Protein AF-A0AAJ2YBY7-F1 (afdb_monomer_lite)

Sequence (70 aa):
IKGELLATYRQLERAGIVENYELFKQYLVVERDASDPNRLNTLFPPDYVNQLRVFAVVNQFRLQYSEESA

Secondary structure (DSSP, 8-state):
-HHHHHHHHHHHHHTTSB--HHHHHHH-EEEE-SS-TT-EEEE----BGGG-----------S-------

Structure (mmCIF, N/CA/C/O backbone):
data_AF-A0AAJ2YBY7-F1
#
_entry.id   AF-A0AAJ2YBY7-F1
#
loop_
_atom_site.group_PDB
_atom_site.id
_atom_site.type_symbol
_atom_site.label_atom_id
_atom_site.label_alt_id
_atom_site.label_comp_id
_atom_site.label_asym_id
_atom_site.label_entity_id
_atom_site.label_seq_id
_atom_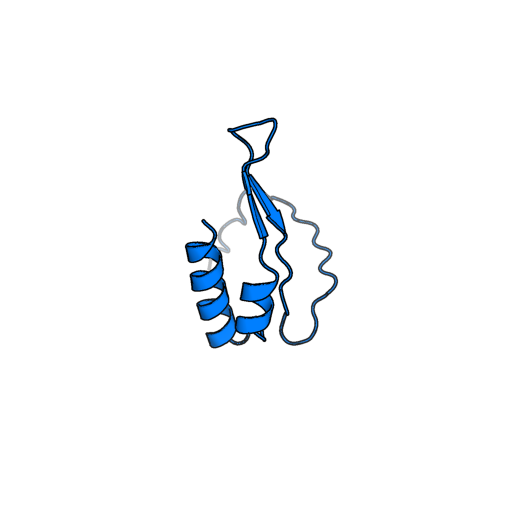site.pdbx_PDB_ins_code
_atom_site.Cartn_x
_atom_site.Cartn_y
_atom_site.Cartn_z
_atom_site.occupancy
_atom_site.B_iso_or_equiv
_atom_site.auth_seq_id
_atom_site.auth_comp_id
_atom_site.auth_asym_id
_atom_site.auth_atom_id
_atom_site.pdbx_PDB_model_num
ATOM 1 N N . ILE A 1 1 ? 7.106 8.305 -6.617 1.00 87.50 1 ILE A N 1
ATOM 2 C CA . ILE A 1 1 ? 6.251 7.123 -6.338 1.00 87.50 1 ILE A CA 1
ATOM 3 C C . ILE A 1 1 ? 6.743 6.362 -5.114 1.00 87.50 1 ILE A C 1
ATOM 5 O O . ILE A 1 1 ? 6.054 6.421 -4.111 1.00 87.50 1 ILE A O 1
ATOM 9 N N . LYS A 1 2 ? 7.942 5.751 -5.113 1.00 91.44 2 LYS A N 1
ATOM 10 C CA . LYS A 1 2 ? 8.451 5.050 -3.912 1.00 91.44 2 LYS A CA 1
ATOM 11 C C . LYS A 1 2 ? 8.446 5.922 -2.647 1.00 91.44 2 LYS A C 1
ATOM 13 O O . LYS A 1 2 ? 7.930 5.495 -1.627 1.00 91.44 2 LYS A O 1
ATOM 18 N N . GLY A 1 3 ? 8.956 7.155 -2.731 1.00 94.50 3 GLY A N 1
ATOM 19 C CA . GLY A 1 3 ? 8.943 8.095 -1.600 1.00 94.50 3 GLY A CA 1
ATOM 20 C C . GLY A 1 3 ? 7.538 8.459 -1.104 1.00 94.50 3 GLY A C 1
ATOM 21 O O . GLY A 1 3 ? 7.339 8.569 0.098 1.00 94.50 3 GLY A O 1
ATOM 22 N N . GLU A 1 4 ? 6.567 8.561 -2.013 1.00 94.69 4 GLU A N 1
ATOM 23 C CA . GLU A 1 4 ? 5.169 8.844 -1.663 1.00 94.69 4 GLU A CA 1
ATOM 24 C C . GLU A 1 4 ? 4.547 7.663 -0.915 1.00 94.69 4 GLU A C 1
ATOM 26 O O . GLU A 1 4 ? 4.004 7.838 0.167 1.00 94.69 4 GLU A O 1
ATOM 31 N N . LEU A 1 5 ? 4.728 6.438 -1.425 1.00 93.25 5 LEU A N 1
ATOM 32 C CA . LEU A 1 5 ? 4.250 5.221 -0.763 1.00 93.25 5 LEU A CA 1
ATOM 33 C C . LEU A 1 5 ? 4.823 5.075 0.652 1.00 93.25 5 LEU A C 1
ATOM 35 O O . LEU A 1 5 ? 4.107 4.680 1.566 1.00 93.25 5 LEU A O 1
ATOM 39 N N . LEU A 1 6 ? 6.096 5.430 0.845 1.00 95.56 6 LEU A N 1
ATOM 40 C CA . LEU A 1 6 ? 6.713 5.466 2.170 1.00 95.56 6 LEU A CA 1
ATOM 41 C C . LEU A 1 6 ? 6.079 6.540 3.065 1.00 95.56 6 LEU A C 1
ATOM 43 O O . LEU A 1 6 ? 5.745 6.258 4.215 1.00 95.56 6 LEU A O 1
ATOM 47 N N . ALA A 1 7 ? 5.881 7.755 2.552 1.00 97.00 7 ALA A N 1
ATOM 48 C CA . ALA A 1 7 ? 5.256 8.835 3.309 1.00 97.00 7 ALA A CA 1
ATOM 49 C C . ALA A 1 7 ? 3.830 8.465 3.750 1.00 97.00 7 ALA A C 1
ATOM 51 O O . ALA A 1 7 ? 3.494 8.617 4.926 1.00 97.00 7 ALA A O 1
ATOM 52 N N . THR A 1 8 ? 3.024 7.903 2.846 1.00 95.69 8 THR A N 1
ATOM 53 C CA . THR A 1 8 ? 1.677 7.414 3.154 1.00 95.69 8 THR A CA 1
ATOM 54 C C . THR A 1 8 ? 1.717 6.272 4.164 1.00 95.69 8 THR A C 1
ATOM 56 O O . THR A 1 8 ? 0.979 6.307 5.143 1.00 95.69 8 THR A O 1
ATOM 59 N N . TYR A 1 9 ? 2.609 5.288 4.006 1.00 95.75 9 TYR A N 1
ATOM 60 C CA . TYR A 1 9 ? 2.725 4.193 4.976 1.00 95.75 9 TYR A CA 1
ATOM 61 C C . TYR A 1 9 ? 3.072 4.709 6.377 1.00 95.75 9 TYR A C 1
ATOM 63 O O . TYR A 1 9 ? 2.513 4.248 7.367 1.00 95.75 9 TYR A O 1
ATOM 71 N N . ARG A 1 10 ? 3.926 5.736 6.478 1.00 96.06 10 ARG A N 1
ATOM 72 C CA . ARG A 1 10 ? 4.248 6.383 7.757 1.00 96.06 10 ARG A CA 1
ATOM 73 C C . ARG A 1 10 ? 3.042 7.097 8.377 1.00 96.06 10 ARG A C 1
ATOM 75 O O . ARG A 1 10 ? 2.932 7.157 9.599 1.00 96.06 10 ARG A O 1
ATOM 82 N N . GLN A 1 11 ? 2.141 7.648 7.563 1.00 96.50 11 GLN A N 1
ATOM 83 C CA . GLN A 1 11 ? 0.871 8.201 8.045 1.00 96.50 11 GLN A CA 1
ATOM 84 C C . GLN A 1 11 ? -0.067 7.095 8.543 1.00 96.50 11 GLN A C 1
ATOM 86 O O . GLN A 1 11 ? -0.637 7.233 9.622 1.00 96.50 11 GLN A O 1
ATOM 91 N N . LEU A 1 12 ? -0.179 5.988 7.803 1.00 92.69 12 LEU A N 1
ATOM 92 C CA . LEU A 1 12 ? -0.985 4.827 8.191 1.00 92.69 12 LEU A CA 1
ATOM 93 C C . LEU A 1 12 ? -0.478 4.180 9.488 1.00 92.69 12 LEU A C 1
ATOM 95 O O . LEU A 1 12 ? -1.284 3.759 10.315 1.00 92.69 12 LEU A O 1
ATOM 99 N N . GLU A 1 13 ? 0.840 4.139 9.693 1.00 92.50 13 GLU A N 1
ATOM 100 C CA . GLU A 1 13 ? 1.450 3.625 10.924 1.00 92.50 13 GLU A CA 1
ATOM 101 C C . GLU A 1 13 ? 1.082 4.501 12.127 1.00 92.50 13 GLU A C 1
ATOM 103 O O . GLU A 1 13 ? 0.647 4.002 13.161 1.00 92.50 13 GLU A O 1
ATOM 108 N N . ARG A 1 14 ? 1.151 5.830 11.973 1.00 92.69 14 ARG A N 1
ATOM 109 C CA . ARG A 1 14 ? 0.705 6.780 13.009 1.00 92.69 14 ARG A CA 1
ATOM 110 C C . ARG A 1 14 ? -0.792 6.686 13.301 1.00 92.69 14 ARG A C 1
ATOM 112 O O . ARG A 1 14 ? -1.203 6.988 14.416 1.00 92.69 14 ARG A O 1
ATOM 119 N N . ALA A 1 15 ? -1.590 6.295 12.312 1.00 92.12 15 ALA A N 1
ATOM 120 C CA . ALA A 1 15 ? -3.021 6.058 12.465 1.00 92.12 15 ALA A CA 1
ATOM 121 C C . ALA A 1 15 ? -3.349 4.680 13.076 1.00 92.12 15 ALA A C 1
ATOM 123 O O . ALA A 1 15 ? -4.520 4.398 13.312 1.00 92.12 15 ALA A O 1
ATOM 124 N N . GLY A 1 16 ? -2.350 3.822 13.324 1.00 88.62 16 GLY A N 1
ATOM 125 C CA . GLY A 1 16 ? -2.557 2.480 13.875 1.00 88.62 16 GLY A CA 1
ATOM 126 C C . GLY A 1 16 ? -3.218 1.505 12.896 1.00 88.62 16 GLY A C 1
ATOM 127 O O . GLY A 1 16 ? -3.938 0.608 13.322 1.00 88.62 16 GLY A O 1
ATOM 128 N N . ILE A 1 17 ? -3.016 1.692 11.589 1.00 88.56 17 ILE A N 1
ATOM 129 C CA . ILE A 1 17 ? -3.547 0.805 10.536 1.00 88.56 17 ILE A CA 1
ATOM 130 C C . ILE A 1 17 ? -2.494 -0.227 10.113 1.00 88.56 17 ILE A C 1
ATOM 132 O O . ILE A 1 17 ? -2.821 -1.372 9.798 1.00 88.56 17 ILE A O 1
ATOM 136 N N . VAL A 1 18 ? -1.227 0.184 10.100 1.00 91.56 18 VAL A N 1
ATOM 137 C CA . VAL A 1 18 ? -0.079 -0.656 9.745 1.00 91.56 18 VAL A CA 1
ATOM 138 C C . VAL A 1 18 ? 1.022 -0.545 10.794 1.00 91.56 18 VAL A C 1
ATOM 140 O O . VAL A 1 18 ? 1.030 0.384 11.597 1.00 91.56 18 VAL A O 1
ATOM 143 N N . GLU A 1 19 ? 1.964 -1.476 10.760 1.00 91.25 19 GLU A N 1
ATOM 144 C CA . GLU A 1 19 ? 3.091 -1.583 11.681 1.00 91.25 19 GLU A CA 1
ATOM 145 C C . GLU A 1 19 ? 4.416 -1.666 10.905 1.00 91.25 19 GLU A C 1
ATOM 147 O O . GLU A 1 19 ? 4.443 -1.830 9.679 1.00 91.25 19 GLU A O 1
ATOM 152 N N . ASN A 1 20 ? 5.532 -1.565 11.631 1.00 93.44 20 ASN A N 1
ATOM 153 C CA . ASN A 1 20 ? 6.874 -1.897 11.147 1.00 93.44 20 ASN A CA 1
ATOM 154 C C . ASN A 1 20 ? 7.314 -1.144 9.876 1.00 93.44 20 ASN A C 1
ATOM 156 O O . ASN A 1 20 ? 7.821 -1.746 8.925 1.00 93.44 20 ASN A O 1
ATOM 160 N N . TYR A 1 21 ? 7.198 0.190 9.864 1.00 94.12 21 TYR A N 1
ATOM 161 C CA . TYR A 1 21 ? 7.580 1.021 8.712 1.00 94.12 21 TYR A CA 1
ATOM 162 C C . TYR A 1 21 ? 8.999 0.762 8.183 1.00 94.12 21 TYR A C 1
ATOM 164 O O . TYR A 1 21 ? 9.198 0.731 6.970 1.00 94.12 21 TYR A O 1
ATOM 172 N N . GLU A 1 22 ? 9.994 0.569 9.054 1.00 95.31 22 GLU A N 1
ATOM 173 C CA . GLU A 1 22 ? 11.372 0.321 8.600 1.00 95.31 22 GLU A CA 1
ATOM 174 C C . GLU A 1 22 ? 11.490 -1.002 7.829 1.00 95.31 22 GLU A C 1
ATOM 176 O O . GLU A 1 22 ? 12.182 -1.068 6.811 1.00 95.31 22 GLU A O 1
ATOM 181 N N . LEU A 1 23 ? 10.746 -2.029 8.251 1.00 94.38 23 LEU A N 1
ATOM 182 C CA . LEU A 1 23 ? 10.686 -3.314 7.560 1.00 94.38 23 LEU A CA 1
ATOM 183 C C . LEU A 1 23 ? 9.952 -3.171 6.222 1.00 94.38 23 LEU A C 1
ATOM 185 O O . LEU A 1 23 ? 10.448 -3.612 5.185 1.00 94.38 23 LEU A O 1
ATOM 189 N N . PHE A 1 24 ? 8.814 -2.472 6.218 1.00 94.44 24 PHE A N 1
ATOM 190 C CA . PHE A 1 24 ? 8.088 -2.146 4.993 1.00 94.44 24 PHE A CA 1
ATOM 191 C C . PHE A 1 24 ? 8.978 -1.394 3.992 1.00 94.44 24 PHE A C 1
ATOM 193 O O . PHE A 1 24 ? 9.033 -1.740 2.813 1.00 94.44 24 PHE A O 1
ATOM 200 N N . LYS A 1 25 ? 9.746 -0.402 4.454 1.00 94.44 25 LYS A N 1
ATOM 201 C CA . LYS A 1 25 ? 10.671 0.378 3.625 1.00 94.44 25 LYS A CA 1
ATOM 202 C C . LYS A 1 25 ? 11.770 -0.476 2.998 1.00 94.44 25 LYS A C 1
ATOM 204 O O . LYS A 1 25 ? 12.145 -0.217 1.851 1.00 94.44 25 LYS A O 1
ATOM 209 N N . GLN A 1 26 ? 12.279 -1.464 3.733 1.00 95.69 26 GLN A N 1
ATOM 210 C CA . GLN A 1 26 ? 13.285 -2.404 3.244 1.00 95.69 26 GLN A CA 1
ATOM 211 C C . GLN A 1 26 ? 12.740 -3.278 2.107 1.00 95.69 26 GLN A C 1
ATOM 213 O O . GLN A 1 26 ? 13.434 -3.472 1.110 1.00 95.69 26 GLN A O 1
ATOM 218 N N . TYR A 1 27 ? 11.507 -3.776 2.236 1.00 94.38 27 TYR A N 1
ATOM 219 C CA . TYR A 1 27 ? 10.924 -4.727 1.283 1.00 94.38 27 TYR A CA 1
ATOM 220 C C . TYR A 1 27 ? 10.051 -4.097 0.193 1.00 94.38 27 TYR A C 1
ATOM 222 O O . TYR A 1 27 ? 9.702 -4.776 -0.771 1.00 94.38 27 TYR A O 1
ATOM 230 N N . LEU A 1 28 ? 9.718 -2.809 0.294 1.00 94.06 28 LEU A N 1
ATOM 231 C CA . LEU A 1 28 ? 9.017 -2.088 -0.762 1.00 94.06 28 LEU A CA 1
ATOM 232 C C . LEU A 1 28 ? 9.886 -2.017 -2.027 1.00 94.06 28 LEU A C 1
ATOM 234 O O . LEU A 1 28 ? 10.901 -1.303 -2.074 1.00 94.06 28 LEU A O 1
ATOM 238 N N . VAL A 1 29 ? 9.429 -2.679 -3.089 1.00 93.81 29 VAL A N 1
ATOM 239 C CA . VAL A 1 29 ? 10.035 -2.604 -4.424 1.00 93.81 29 VAL A CA 1
ATOM 240 C C . VAL A 1 29 ? 9.113 -1.813 -5.336 1.00 93.81 29 VAL A C 1
ATOM 242 O O . VAL A 1 29 ? 7.921 -2.088 -5.428 1.00 93.81 29 VAL A O 1
ATOM 245 N N . VAL A 1 30 ? 9.681 -0.809 -5.997 1.00 94.50 30 VAL A N 1
ATOM 246 C CA . VAL A 1 30 ? 9.008 -0.012 -7.022 1.00 94.50 30 VAL A CA 1
ATOM 247 C C . VAL A 1 30 ? 9.997 0.142 -8.158 1.00 94.50 30 VAL A C 1
ATOM 249 O O . VAL A 1 30 ? 11.027 0.795 -7.984 1.00 94.50 30 VAL A O 1
ATOM 252 N N . GLU A 1 31 ? 9.691 -0.454 -9.299 1.00 93.75 31 GLU A N 1
ATOM 253 C CA . GLU A 1 31 ? 10.572 -0.471 -10.461 1.00 93.75 31 GLU A CA 1
ATOM 254 C C . GLU A 1 31 ? 9.783 -0.263 -11.751 1.00 93.75 31 GLU A C 1
ATOM 256 O O . GLU A 1 31 ? 8.604 -0.602 -11.852 1.00 93.75 31 GLU A O 1
ATOM 261 N N . ARG A 1 32 ? 10.432 0.344 -12.742 1.00 93.31 32 ARG A N 1
ATOM 262 C CA . ARG A 1 32 ? 9.877 0.468 -14.089 1.00 93.31 32 ARG A CA 1
ATOM 263 C C . ARG A 1 32 ? 10.137 -0.839 -14.822 1.00 93.31 32 ARG A C 1
ATOM 265 O O . ARG A 1 32 ? 11.233 -1.382 -14.701 1.00 93.31 32 ARG A O 1
ATOM 272 N N . ASP A 1 33 ? 9.148 -1.335 -15.553 1.00 94.12 33 ASP A N 1
ATOM 273 C CA . ASP A 1 33 ? 9.313 -2.563 -16.321 1.00 94.12 33 ASP A CA 1
ATOM 274 C C . ASP A 1 33 ? 10.436 -2.394 -17.358 1.00 94.12 33 ASP A C 1
ATOM 276 O O . ASP A 1 33 ? 10.566 -1.343 -17.992 1.00 94.12 33 ASP A O 1
ATOM 280 N N . ALA A 1 34 ? 11.281 -3.416 -17.503 1.00 93.25 34 ALA A N 1
ATOM 281 C CA . ALA A 1 34 ? 12.434 -3.367 -18.400 1.00 93.25 34 ALA A CA 1
ATOM 282 C C . ALA A 1 34 ? 12.034 -3.397 -19.885 1.00 93.25 34 ALA A C 1
ATOM 284 O O . ALA A 1 34 ? 12.793 -2.934 -20.735 1.00 93.25 34 ALA A O 1
ATOM 285 N N . SER A 1 35 ? 10.861 -3.956 -20.192 1.00 95.00 35 SER A N 1
ATOM 286 C CA . SER A 1 35 ? 10.343 -4.133 -21.551 1.00 95.00 35 SER A CA 1
ATOM 287 C C . SER A 1 35 ? 9.247 -3.133 -21.916 1.00 95.00 35 SER A C 1
ATOM 289 O O . SER A 1 35 ? 9.076 -2.825 -23.094 1.00 95.00 35 SER A O 1
ATOM 291 N N . ASP A 1 36 ? 8.546 -2.586 -20.920 1.00 92.44 36 ASP A N 1
ATOM 292 C CA . ASP A 1 36 ? 7.507 -1.577 -21.113 1.00 92.44 36 ASP A CA 1
ATOM 293 C C . ASP A 1 36 ? 7.776 -0.314 -20.272 1.00 92.44 36 ASP A C 1
ATOM 295 O O . ASP A 1 36 ? 7.464 -0.264 -19.078 1.00 92.44 36 ASP A O 1
ATOM 299 N N . PRO A 1 37 ? 8.288 0.773 -20.877 1.00 90.38 37 PRO A N 1
ATOM 300 C CA . PRO A 1 37 ? 8.511 2.020 -20.160 1.00 90.38 37 PRO A CA 1
ATOM 301 C C . PRO A 1 37 ? 7.211 2.649 -19.623 1.00 90.38 37 PRO A C 1
ATOM 303 O O . PRO A 1 37 ? 7.272 3.520 -18.758 1.00 90.38 37 PRO A O 1
ATOM 306 N N . ASN A 1 38 ? 6.024 2.255 -20.069 1.00 93.81 38 ASN A N 1
ATOM 307 C CA . ASN A 1 38 ? 4.774 2.789 -19.528 1.00 93.81 38 ASN A CA 1
ATOM 308 C C . ASN A 1 38 ? 4.243 1.983 -18.335 1.00 93.81 38 ASN A C 1
ATOM 310 O O . ASN A 1 38 ? 3.233 2.365 -17.743 1.00 93.81 38 ASN A O 1
ATOM 314 N N . ARG A 1 39 ? 4.939 0.914 -17.929 1.00 88.75 39 ARG A N 1
ATOM 315 C CA . ARG A 1 39 ? 4.549 0.056 -16.814 1.00 88.75 39 ARG A CA 1
ATOM 316 C C . ARG A 1 39 ? 5.467 0.234 -15.606 1.00 88.75 39 ARG A C 1
ATOM 318 O O . ARG A 1 39 ? 6.693 0.242 -15.710 1.00 88.75 39 ARG A O 1
ATOM 325 N N . LEU A 1 40 ? 4.851 0.332 -14.430 1.00 91.88 40 LEU A N 1
ATOM 326 C CA . LEU A 1 40 ? 5.529 0.360 -13.138 1.00 91.88 40 LEU A CA 1
ATOM 327 C C . LEU A 1 40 ? 5.084 -0.848 -12.310 1.00 91.88 40 LEU A C 1
ATOM 329 O O . LEU A 1 40 ? 3.901 -0.995 -12.009 1.00 91.88 40 LEU A O 1
ATOM 333 N N . ASN A 1 41 ? 6.031 -1.694 -11.924 1.00 91.44 41 ASN A N 1
ATOM 334 C CA . ASN A 1 41 ? 5.789 -2.837 -11.058 1.00 91.44 41 ASN A CA 1
ATOM 335 C C . ASN A 1 41 ? 6.030 -2.422 -9.601 1.00 91.44 41 ASN A C 1
ATOM 337 O O . ASN A 1 41 ? 7.029 -1.775 -9.276 1.00 91.44 41 ASN A O 1
ATOM 341 N N . THR A 1 42 ? 5.091 -2.773 -8.721 1.00 93.00 42 THR A N 1
ATOM 342 C CA . THR A 1 42 ? 5.180 -2.484 -7.285 1.00 93.00 42 THR A CA 1
ATOM 343 C C . THR A 1 42 ? 4.932 -3.758 -6.489 1.00 93.00 42 THR A C 1
ATOM 345 O O . THR A 1 42 ? 3.849 -4.332 -6.576 1.00 93.00 42 THR A O 1
ATOM 348 N N . LEU A 1 43 ? 5.912 -4.172 -5.686 1.00 91.81 43 LEU A N 1
ATOM 349 C CA . LEU A 1 43 ? 5.712 -5.158 -4.627 1.00 91.81 43 LEU A CA 1
ATOM 350 C C . LEU A 1 43 ? 5.450 -4.400 -3.329 1.00 91.81 43 LEU A C 1
ATOM 352 O O . LEU A 1 43 ? 6.337 -3.714 -2.820 1.00 91.81 43 LEU A O 1
ATOM 356 N N . PHE A 1 44 ? 4.232 -4.525 -2.810 1.00 90.69 44 PHE A N 1
ATOM 357 C CA . PHE A 1 44 ? 3.771 -3.831 -1.612 1.00 90.69 44 PHE A CA 1
ATOM 358 C C . PHE A 1 44 ? 3.482 -4.868 -0.515 1.00 90.69 44 PHE A C 1
ATOM 360 O O . PHE A 1 44 ? 2.439 -5.517 -0.586 1.00 90.69 44 PHE A O 1
ATOM 367 N N . PRO A 1 45 ? 4.399 -5.075 0.453 1.00 88.88 45 PRO A N 1
ATOM 368 C CA . PRO A 1 45 ? 4.229 -6.038 1.542 1.00 88.88 45 PRO A CA 1
ATOM 369 C C . PRO A 1 45 ? 3.848 -5.332 2.859 1.00 88.88 45 PRO A C 1
ATOM 371 O O . PRO A 1 45 ? 4.720 -5.094 3.695 1.00 88.88 45 PRO A O 1
ATOM 374 N N . PRO A 1 46 ? 2.578 -4.933 3.049 1.00 87.88 46 PRO A N 1
ATOM 375 C CA . PRO A 1 46 ? 2.152 -4.234 4.249 1.00 87.88 46 PRO A CA 1
ATOM 376 C C . PRO A 1 46 ? 2.076 -5.180 5.443 1.00 87.88 46 PRO A C 1
ATOM 378 O O . PRO A 1 46 ? 1.741 -6.358 5.305 1.00 87.88 46 PRO A O 1
ATOM 381 N N . ASP A 1 47 ? 2.309 -4.620 6.620 1.00 89.75 47 ASP A N 1
ATOM 382 C CA . ASP A 1 47 ? 2.083 -5.269 7.903 1.00 89.75 47 ASP A CA 1
ATOM 383 C C . ASP A 1 47 ? 0.883 -4.598 8.575 1.00 89.75 47 ASP A C 1
ATOM 385 O O . ASP A 1 47 ? 0.999 -3.498 9.107 1.00 89.75 47 ASP A O 1
ATOM 389 N N . TYR A 1 48 ? -0.305 -5.191 8.441 1.00 88.62 48 TYR A N 1
ATOM 390 C CA . TYR A 1 48 ? -1.546 -4.614 8.963 1.00 88.62 48 TYR A CA 1
ATOM 391 C C . TYR A 1 48 ? -1.742 -4.939 10.444 1.00 88.62 48 TYR A C 1
ATOM 393 O O . TYR A 1 48 ? -1.663 -6.106 10.847 1.00 88.62 48 TYR A O 1
ATOM 401 N N . VAL A 1 49 ? -2.137 -3.925 11.220 1.00 82.44 49 VAL A N 1
ATOM 402 C CA . VAL A 1 49 ? -2.557 -4.098 12.616 1.00 82.44 49 VAL A CA 1
ATOM 403 C C . VAL A 1 49 ? -3.736 -5.076 12.668 1.00 82.44 49 VAL A C 1
ATOM 405 O O . VAL A 1 49 ? -4.642 -5.031 11.833 1.00 82.44 49 VAL A O 1
ATOM 408 N N . ASN A 1 50 ? -3.720 -5.988 13.645 1.00 77.12 50 ASN A N 1
ATOM 409 C CA . ASN A 1 50 ? -4.693 -7.082 13.817 1.00 77.12 50 ASN A CA 1
ATOM 410 C C . ASN A 1 50 ? -4.704 -8.154 12.710 1.00 77.12 50 ASN A C 1
ATOM 412 O O . ASN A 1 50 ? -5.661 -8.922 12.614 1.00 77.12 50 ASN A O 1
ATOM 416 N N . GLN A 1 51 ? -3.643 -8.259 11.902 1.00 66.69 51 GLN A N 1
ATOM 417 C CA . GLN A 1 51 ? -3.467 -9.334 10.917 1.00 66.69 51 GLN A CA 1
ATOM 418 C C . GLN A 1 51 ? -4.663 -9.524 9.964 1.00 66.69 51 GLN A C 1
ATOM 420 O O . GLN A 1 51 ? -5.048 -10.660 9.669 1.00 66.69 51 GLN A O 1
ATOM 425 N N . LEU A 1 52 ? -5.235 -8.440 9.427 1.00 66.00 52 LEU A N 1
ATOM 426 C CA . LEU A 1 52 ? -6.194 -8.540 8.320 1.00 66.00 52 LEU A CA 1
ATOM 427 C C . LEU A 1 52 ? -5.470 -9.022 7.047 1.00 66.00 52 LEU A C 1
ATOM 429 O O . LEU A 1 52 ? -5.088 -8.243 6.180 1.00 66.00 52 LEU A O 1
ATOM 433 N N . ARG A 1 53 ? -5.233 -10.333 6.965 1.00 67.50 53 ARG A N 1
ATOM 434 C CA . ARG A 1 53 ? -4.462 -10.984 5.894 1.00 67.50 53 ARG A CA 1
ATOM 435 C C . ARG A 1 53 ? -5.317 -11.359 4.690 1.00 67.50 53 ARG A C 1
ATOM 437 O O . ARG A 1 53 ? -4.798 -11.493 3.589 1.00 67.50 53 ARG A O 1
ATOM 444 N N . VAL A 1 54 ? -6.617 -11.553 4.901 1.00 59.22 54 VAL A N 1
ATOM 445 C CA . VAL A 1 54 ? -7.571 -11.930 3.857 1.00 59.22 54 VAL A CA 1
ATOM 446 C C . VAL A 1 54 ? -8.757 -10.981 3.937 1.00 59.22 54 VAL A C 1
ATOM 448 O O . VAL A 1 54 ? -9.524 -11.012 4.895 1.00 59.22 54 VAL A O 1
ATOM 451 N N . PHE A 1 55 ? -8.897 -10.137 2.919 1.00 66.06 55 PHE A N 1
ATOM 452 C CA . PHE A 1 55 ? -10.034 -9.244 2.746 1.00 66.06 55 PHE A CA 1
ATOM 453 C C . PHE A 1 55 ? -10.742 -9.617 1.443 1.00 66.06 55 PHE A C 1
ATOM 455 O O . PHE A 1 55 ? -10.310 -9.246 0.353 1.00 66.06 55 PHE A O 1
ATOM 462 N N . ALA A 1 56 ? -11.804 -10.414 1.554 1.00 66.88 56 ALA A N 1
ATOM 463 C CA . ALA A 1 56 ? -12.665 -10.757 0.431 1.00 66.88 56 ALA A CA 1
ATOM 464 C C . ALA A 1 56 ? -13.843 -9.779 0.410 1.00 66.88 56 ALA A C 1
ATOM 466 O O . ALA A 1 56 ? -14.730 -9.849 1.259 1.00 66.88 56 ALA A O 1
ATOM 467 N N . VAL A 1 57 ? -13.838 -8.855 -0.550 1.00 78.12 57 VAL A N 1
ATOM 468 C C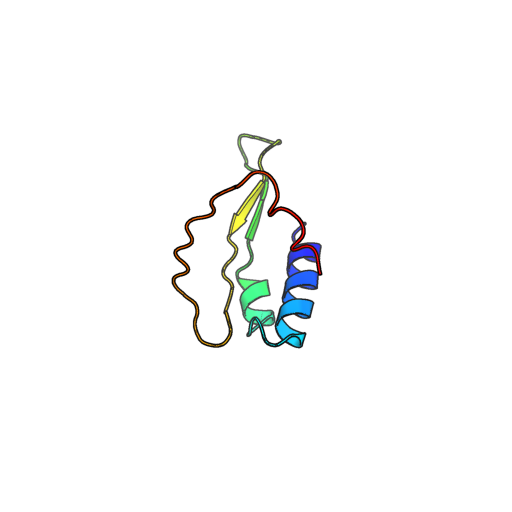A . VAL A 1 57 ? -14.906 -7.867 -0.727 1.00 78.12 57 VAL A CA 1
ATOM 469 C C . VAL A 1 57 ? -15.586 -8.061 -2.074 1.00 78.12 57 VAL A C 1
ATOM 471 O O . VAL A 1 57 ? -14.932 -8.250 -3.098 1.00 78.12 57 VAL A O 1
ATOM 474 N N . VAL A 1 58 ? -16.915 -7.985 -2.074 1.00 70.12 58 VAL A N 1
ATOM 475 C CA . VAL A 1 58 ? -17.722 -7.909 -3.291 1.00 70.12 58 VAL A CA 1
ATOM 476 C C . VAL A 1 58 ? -18.182 -6.464 -3.425 1.00 70.12 58 VAL A C 1
ATOM 478 O O . VAL A 1 58 ? -19.125 -6.033 -2.766 1.00 70.12 58 VAL A O 1
ATOM 481 N N . ASN A 1 59 ? -17.464 -5.694 -4.240 1.00 61.31 59 ASN A N 1
ATO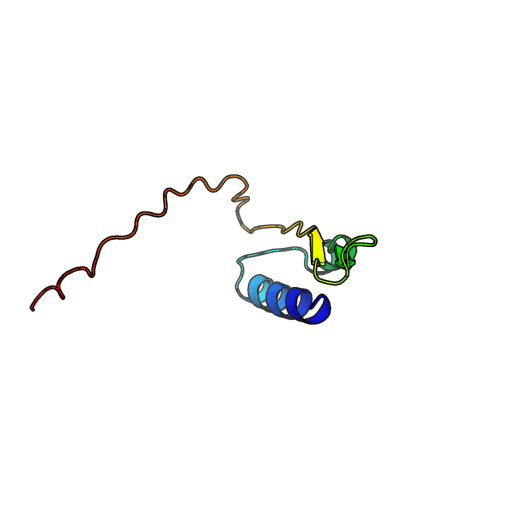M 482 C CA . ASN A 1 59 ? -17.792 -4.297 -4.488 1.00 61.31 59 ASN A CA 1
ATOM 483 C C . ASN A 1 59 ? -18.884 -4.209 -5.567 1.00 61.31 59 ASN A C 1
ATOM 485 O O . ASN A 1 59 ? -18.618 -4.453 -6.744 1.00 61.31 59 ASN A O 1
ATOM 489 N N . GLN A 1 60 ? 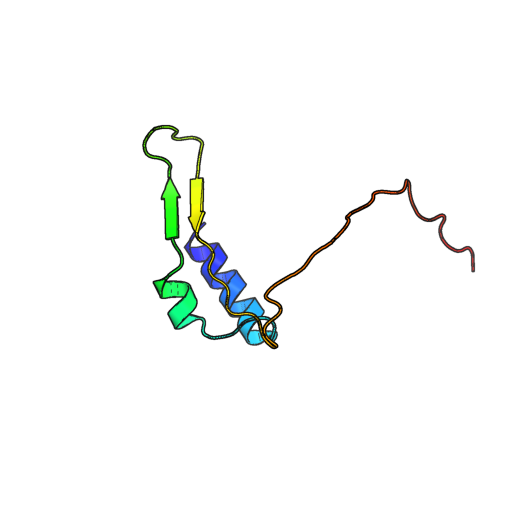-20.120 -3.916 -5.153 1.00 62.34 60 GLN A N 1
ATOM 490 C CA . GLN A 1 60 ? -21.271 -3.735 -6.041 1.00 62.34 60 GLN A CA 1
ATOM 491 C C . GLN A 1 60 ? -21.646 -2.261 -6.113 1.00 62.34 60 GLN A C 1
ATOM 493 O O . GLN A 1 60 ? -21.906 -1.622 -5.095 1.00 62.34 60 GLN A O 1
ATOM 498 N N . PHE A 1 61 ? -21.752 -1.742 -7.330 1.00 68.75 61 PHE A N 1
ATOM 499 C CA . PHE A 1 61 ? -22.267 -0.404 -7.566 1.00 68.75 61 PHE A CA 1
ATOM 500 C C . PHE A 1 61 ? -23.788 -0.457 -7.677 1.00 68.75 61 PHE A C 1
ATOM 502 O O . PHE A 1 61 ? -24.340 -1.249 -8.443 1.00 68.75 61 PHE A O 1
ATOM 509 N N . ARG A 1 62 ? -24.466 0.416 -6.932 1.00 72.62 62 ARG A N 1
ATOM 510 C CA . ARG A 1 62 ? -25.854 0.794 -7.203 1.00 72.62 62 ARG A CA 1
ATOM 511 C C . ARG A 1 62 ? -25.871 2.249 -7.655 1.00 72.62 62 ARG A C 1
ATOM 513 O O . ARG A 1 62 ? -25.062 3.047 -7.183 1.00 72.62 62 ARG A O 1
ATOM 520 N N . LEU A 1 63 ? -26.769 2.586 -8.579 1.00 67.00 63 LEU A N 1
ATOM 521 C CA . LEU A 1 63 ? -27.097 3.984 -8.857 1.00 67.00 63 LEU A CA 1
ATOM 522 C C . LEU A 1 63 ? -27.625 4.570 -7.540 1.00 67.00 63 LEU A C 1
ATOM 524 O O . LEU A 1 63 ? -28.557 3.982 -7.005 1.00 67.00 63 LEU A O 1
ATOM 528 N N . GLN A 1 64 ? -26.954 5.606 -7.018 1.00 60.03 64 GLN A N 1
ATOM 529 C CA . GLN A 1 64 ? -27.279 6.426 -5.835 1.00 60.03 64 GLN A CA 1
ATOM 530 C C . GLN A 1 64 ? -28.356 5.859 -4.891 1.00 60.03 64 GLN A C 1
ATOM 532 O O . GLN A 1 64 ? -29.525 5.762 -5.259 1.00 60.03 64 GLN A O 1
ATOM 537 N N . TYR A 1 65 ? -27.994 5.588 -3.630 1.00 61.19 65 TYR A N 1
ATOM 538 C CA . TYR A 1 65 ? -29.007 5.522 -2.573 1.00 61.19 65 TYR A CA 1
ATOM 539 C C . TYR A 1 65 ? -29.826 6.812 -2.657 1.00 61.19 65 TYR A C 1
ATOM 541 O O . TYR A 1 65 ? -29.245 7.895 -2.597 1.00 61.19 65 TYR A O 1
ATOM 549 N N . SER A 1 66 ? -31.139 6.701 -2.879 1.00 65.00 66 SER A N 1
ATOM 550 C CA . SER A 1 66 ? -32.030 7.851 -2.745 1.00 65.00 66 SER A CA 1
ATOM 551 C C . SER A 1 66 ? -31.756 8.441 -1.371 1.00 65.00 66 SER A C 1
ATOM 553 O O . SER A 1 66 ? -31.822 7.686 -0.399 1.00 65.00 66 SER A O 1
ATOM 555 N N . GLU A 1 67 ? -31.383 9.721 -1.303 1.00 63.16 67 GLU A N 1
ATOM 556 C CA . GLU A 1 67 ? -31.199 10.417 -0.032 1.00 63.16 67 GLU A CA 1
ATOM 557 C C . GLU A 1 67 ? -32.404 10.085 0.848 1.00 63.16 67 GLU A C 1
ATOM 559 O O . GLU A 1 67 ? -33.550 10.339 0.464 1.00 63.16 67 GLU A O 1
ATOM 564 N N . GLU A 1 68 ? -32.144 9.393 1.958 1.00 60.12 68 GLU A N 1
ATOM 565 C CA . GLU A 1 68 ? -33.161 9.043 2.937 1.00 60.12 68 GLU A CA 1
ATOM 566 C C . GLU A 1 68 ? -33.759 10.370 3.398 1.00 60.12 68 GLU A C 1
ATOM 568 O O . GLU A 1 68 ? -33.108 11.166 4.073 1.00 60.12 68 GLU A O 1
ATOM 573 N N . SER A 1 69 ? -34.945 10.675 2.873 1.00 49.16 69 SER A N 1
ATOM 574 C CA . SER A 1 69 ? -35.618 11.943 3.095 1.00 49.16 69 SER A CA 1
ATOM 575 C C . SER A 1 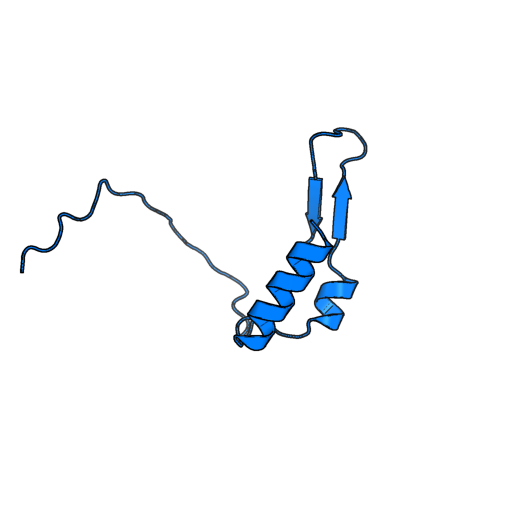69 ?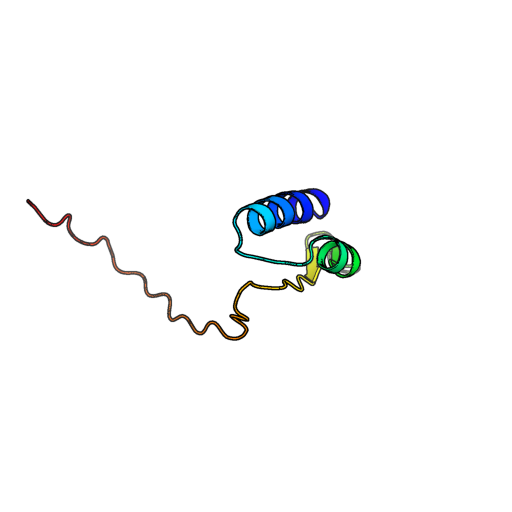 -36.053 11.960 4.556 1.00 49.16 69 SER A C 1
ATOM 577 O O . SER A 1 69 ? -36.980 11.236 4.922 1.00 49.16 69 SER A O 1
ATOM 579 N N . ALA A 1 70 ? -35.321 12.710 5.380 1.00 50.72 70 ALA A N 1
ATOM 580 C CA . ALA A 1 70 ? -35.700 13.028 6.752 1.00 50.72 70 ALA A CA 1
ATOM 581 C C . ALA A 1 70 ? -36.916 13.964 6.787 1.00 50.72 70 ALA A C 1
ATOM 583 O O . ALA A 1 70 ? -37.016 14.839 5.893 1.00 50.72 70 ALA A O 1
#

InterPro domains:
  IPR020287 Tail sheath protein, C-terminal domain [PF17482] (1-62)

Organism: Escherichia coli (NCBI:txid562)

pLDDT: mean 84.24, std 13.54, range [49.16, 97.0]

Radius of gyration: 17.5 Å; chains: 1; bounding box: 49×25×35 Å

Foldseek 3Di:
DLVVVLVVLVVCVVVQFFDDSVVQNVPWDWAQDPVDNVDIDTDGDTHGHPCPPDDDDDDDDDDDDDPPDD